Protein AF-A0A836MQK5-F1 (afdb_monomer)

Structure (mmCIF, N/CA/C/O backbone):
data_AF-A0A836MQK5-F1
#
_entry.id   AF-A0A836MQK5-F1
#
loop_
_atom_site.group_PDB
_atom_site.id
_atom_site.type_symbol
_atom_site.label_atom_id
_atom_site.label_alt_id
_atom_site.label_comp_id
_atom_site.label_asym_id
_atom_site.label_entity_id
_atom_site.label_seq_id
_atom_site.pdbx_PDB_ins_code
_atom_site.Cartn_x
_atom_site.Cartn_y
_atom_site.Cartn_z
_atom_site.occupancy
_atom_site.B_iso_or_equiv
_atom_site.auth_seq_id
_atom_site.auth_comp_id
_atom_site.auth_asym_id
_atom_site.auth_atom_id
_atom_site.pdbx_PDB_model_num
ATOM 1 N N . MET A 1 1 ? -5.091 8.044 -15.865 1.00 59.69 1 MET A N 1
ATOM 2 C CA . MET A 1 1 ? -3.629 8.029 -15.659 1.00 59.69 1 MET A CA 1
ATOM 3 C C . MET A 1 1 ? -3.339 8.634 -14.298 1.00 59.69 1 MET A C 1
ATOM 5 O O . MET A 1 1 ? -3.868 9.701 -14.002 1.00 59.69 1 MET A O 1
ATOM 9 N N . ILE A 1 2 ? -2.591 7.929 -13.454 1.00 81.31 2 ILE A N 1
ATOM 10 C CA . ILE A 1 2 ? -2.270 8.384 -12.099 1.00 81.31 2 ILE A CA 1
ATOM 11 C C . ILE A 1 2 ? -1.194 9.479 -12.155 1.00 81.31 2 ILE A C 1
ATOM 13 O O . ILE A 1 2 ? -0.239 9.358 -12.922 1.00 81.31 2 ILE A O 1
ATOM 17 N N . ASN A 1 3 ? -1.355 10.554 -11.378 1.00 90.94 3 ASN A N 1
ATOM 18 C CA . ASN A 1 3 ? -0.405 11.670 -11.350 1.00 90.94 3 ASN A CA 1
ATOM 19 C C . ASN A 1 3 ? 0.837 11.359 -10.484 1.00 90.94 3 ASN A C 1
ATOM 21 O O . ASN A 1 3 ? 0.865 10.391 -9.724 1.00 90.94 3 ASN A O 1
ATOM 25 N N . ASN A 1 4 ? 1.868 12.206 -10.573 1.00 93.94 4 ASN A N 1
ATOM 26 C CA . ASN A 1 4 ? 3.123 12.000 -9.838 1.00 93.94 4 ASN A CA 1
ATOM 27 C C . ASN A 1 4 ? 2.957 12.047 -8.312 1.00 93.94 4 ASN A C 1
ATOM 29 O O . ASN A 1 4 ? 3.689 11.357 -7.608 1.00 93.94 4 ASN A O 1
ATOM 33 N N . GLN A 1 5 ? 1.992 12.819 -7.800 1.00 92.88 5 GLN A N 1
ATOM 34 C CA . GLN A 1 5 ? 1.697 12.874 -6.367 1.00 92.88 5 GLN A CA 1
ATOM 35 C C . GLN A 1 5 ? 1.223 11.509 -5.863 1.00 92.88 5 GLN A C 1
ATOM 37 O O . GLN A 1 5 ? 1.779 10.967 -4.914 1.00 92.88 5 GLN A O 1
ATOM 42 N N . LEU A 1 6 ? 0.253 10.904 -6.546 1.00 94.31 6 LEU A N 1
ATOM 43 C CA . LEU A 1 6 ? -0.277 9.609 -6.148 1.00 94.31 6 LEU A CA 1
ATOM 44 C C . LEU A 1 6 ? 0.747 8.489 -6.382 1.00 94.31 6 LEU A C 1
ATOM 46 O O . LEU A 1 6 ? 0.895 7.614 -5.536 1.00 94.31 6 LEU A O 1
ATOM 50 N N . LYS A 1 7 ? 1.543 8.555 -7.457 1.00 96.44 7 LYS A N 1
ATOM 51 C CA . LYS A 1 7 ? 2.693 7.651 -7.635 1.00 96.44 7 LYS A CA 1
ATOM 52 C C . LYS A 1 7 ? 3.697 7.755 -6.481 1.00 96.44 7 LYS A C 1
ATOM 54 O O . LYS A 1 7 ? 4.189 6.728 -6.028 1.00 96.44 7 LYS A O 1
ATOM 59 N N . SER A 1 8 ? 3.969 8.958 -5.970 1.00 96.94 8 SER A N 1
ATOM 60 C CA . SER A 1 8 ? 4.833 9.150 -4.795 1.00 96.94 8 SER A CA 1
ATOM 61 C C . SER A 1 8 ? 4.284 8.442 -3.552 1.00 96.94 8 SER A C 1
ATOM 63 O O . SER A 1 8 ? 5.053 7.832 -2.810 1.00 96.94 8 SER A O 1
ATOM 65 N N . GLU A 1 9 ? 2.964 8.425 -3.360 1.00 97.25 9 GLU A N 1
ATOM 66 C CA . GLU A 1 9 ? 2.350 7.655 -2.273 1.00 97.25 9 GLU A CA 1
ATOM 67 C C . GLU A 1 9 ? 2.533 6.146 -2.447 1.00 97.25 9 GLU A C 1
ATOM 69 O O . GLU A 1 9 ? 2.895 5.468 -1.488 1.00 97.25 9 GLU A O 1
ATOM 74 N N . TYR A 1 10 ? 2.395 5.611 -3.663 1.00 97.81 10 TYR A N 1
ATOM 75 C CA . TYR A 1 10 ? 2.722 4.204 -3.926 1.00 97.81 10 TYR A CA 1
ATOM 76 C C . TYR A 1 10 ? 4.187 3.882 -3.597 1.00 97.81 10 TYR A C 1
ATOM 78 O O . TYR A 1 10 ? 4.463 2.849 -2.984 1.00 97.81 10 TYR A O 1
ATOM 86 N N . VAL A 1 11 ? 5.129 4.782 -3.903 1.00 98.06 11 VAL A N 1
ATOM 87 C CA . VAL A 1 11 ? 6.539 4.629 -3.498 1.00 98.06 11 VAL A CA 1
ATOM 88 C C . VAL A 1 11 ? 6.682 4.577 -1.973 1.00 98.06 11 VAL A C 1
ATOM 90 O O . VAL A 1 11 ? 7.367 3.691 -1.452 1.00 98.06 11 VAL A O 1
ATOM 93 N N . LYS A 1 12 ? 6.020 5.481 -1.238 1.00 97.88 12 LYS A N 1
ATOM 94 C CA . LYS A 1 12 ? 6.020 5.473 0.237 1.00 97.88 12 LYS A CA 1
ATOM 95 C C . LYS A 1 12 ? 5.453 4.166 0.785 1.00 97.88 12 LYS A C 1
ATOM 97 O O . LYS A 1 12 ? 6.077 3.558 1.648 1.00 97.88 12 LYS A O 1
ATOM 102 N N . ILE A 1 13 ? 4.330 3.692 0.248 1.00 98.00 13 ILE A N 1
ATOM 103 C CA . ILE A 1 13 ? 3.702 2.419 0.630 1.00 98.00 13 ILE A CA 1
ATOM 104 C C . ILE A 1 13 ? 4.673 1.251 0.425 1.00 98.00 13 ILE A C 1
ATOM 106 O O . ILE A 1 13 ? 4.878 0.462 1.348 1.00 98.00 13 ILE A O 1
ATOM 110 N N . ILE A 1 14 ? 5.320 1.163 -0.743 1.00 98.19 14 ILE A N 1
ATOM 111 C CA . ILE A 1 14 ? 6.323 0.129 -1.046 1.00 98.19 14 ILE A CA 1
ATOM 112 C C . ILE A 1 14 ? 7.470 0.181 -0.028 1.00 98.19 14 ILE A C 1
ATOM 114 O O . ILE A 1 14 ? 7.836 -0.837 0.567 1.00 98.19 14 ILE A O 1
ATOM 118 N N . ASN A 1 15 ? 8.017 1.371 0.220 1.00 97.56 15 ASN A N 1
ATOM 119 C CA . ASN A 1 15 ? 9.097 1.549 1.186 1.00 97.56 15 ASN A CA 1
ATOM 120 C C . ASN A 1 15 ? 8.671 1.157 2.601 1.00 97.56 15 ASN A C 1
ATOM 122 O O . ASN A 1 15 ? 9.444 0.504 3.301 1.00 97.56 15 ASN A O 1
ATOM 126 N N . THR A 1 16 ? 7.443 1.476 3.005 1.00 97.31 16 THR A N 1
ATOM 127 C CA . THR A 1 16 ? 6.904 1.085 4.307 1.00 97.31 16 THR A CA 1
ATOM 128 C C . THR A 1 16 ? 6.725 -0.424 4.409 1.00 97.31 16 THR A C 1
ATOM 130 O O . THR A 1 16 ? 7.143 -1.000 5.409 1.00 97.31 16 THR A O 1
ATOM 133 N N . LEU A 1 17 ? 6.155 -1.093 3.401 1.00 97.31 17 LEU A N 1
ATOM 134 C CA . LEU A 1 17 ? 5.885 -2.538 3.417 1.00 97.31 17 LEU A CA 1
ATOM 135 C C . LEU A 1 17 ? 7.164 -3.378 3.459 1.00 97.31 17 LEU A C 1
ATOM 137 O O . LEU A 1 17 ? 7.251 -4.339 4.229 1.00 97.31 17 LEU A O 1
ATOM 141 N N . TRP A 1 18 ? 8.178 -2.997 2.690 1.00 97.12 18 TRP A N 1
ATOM 142 C CA . TRP A 1 18 ? 9.410 -3.779 2.542 1.00 97.12 18 TRP A CA 1
ATOM 143 C C . TRP A 1 18 ? 10.651 -3.085 3.098 1.00 97.12 18 TRP A C 1
ATOM 145 O O . TRP A 1 18 ? 11.768 -3.477 2.757 1.00 97.12 18 TRP A O 1
ATOM 155 N N . SER A 1 19 ? 10.469 -2.081 3.956 1.00 93.75 19 SER A N 1
ATOM 156 C CA . SER A 1 19 ? 11.545 -1.369 4.662 1.00 93.75 19 SER A CA 1
ATOM 157 C C . SER A 1 19 ? 12.648 -0.870 3.719 1.00 93.75 19 SER A C 1
ATOM 159 O O . SER A 1 19 ? 13.832 -1.032 3.997 1.00 93.75 19 SER A O 1
ATOM 161 N N . GLY A 1 20 ? 12.250 -0.331 2.563 1.00 93.00 20 GLY A N 1
ATOM 162 C CA . GLY A 1 20 ? 13.164 0.180 1.535 1.00 93.00 20 GLY A CA 1
ATOM 163 C C . GLY A 1 20 ? 13.985 -0.879 0.787 1.00 93.00 20 GLY A C 1
ATOM 164 O O . GLY A 1 20 ? 14.891 -0.524 0.045 1.00 93.00 20 GLY A O 1
ATOM 165 N N . SER A 1 21 ? 13.700 -2.175 0.960 1.00 95.19 21 SER A N 1
ATOM 166 C CA . SER A 1 21 ? 14.470 -3.248 0.302 1.00 95.19 21 SER A CA 1
ATOM 167 C C . SER A 1 21 ? 14.088 -3.517 -1.158 1.00 95.19 21 SER A C 1
ATOM 169 O O . SER A 1 21 ? 14.737 -4.339 -1.802 1.00 95.19 21 SER A O 1
ATOM 171 N N . MET A 1 22 ? 13.040 -2.869 -1.672 1.00 96.88 22 MET A N 1
ATOM 172 C CA . MET A 1 22 ? 12.583 -3.041 -3.054 1.00 96.88 22 MET A CA 1
ATOM 173 C C . MET A 1 22 ? 13.397 -2.147 -3.982 1.00 96.88 22 MET A C 1
ATOM 175 O O . MET A 1 22 ? 13.568 -0.962 -3.709 1.00 96.88 22 MET A O 1
ATOM 179 N N . GLN A 1 23 ? 13.883 -2.711 -5.081 1.00 96.56 23 GLN A N 1
ATOM 180 C CA . GLN A 1 23 ? 14.644 -1.974 -6.087 1.00 96.56 23 GLN A CA 1
ATOM 181 C C . GLN A 1 23 ? 13.722 -1.398 -7.159 1.00 96.56 23 GLN A C 1
ATOM 183 O O . GLN A 1 23 ? 12.629 -1.917 -7.386 1.00 96.56 23 GLN A O 1
ATOM 188 N N . CYS A 1 24 ? 14.191 -0.354 -7.845 1.00 96.19 24 CYS A N 1
ATOM 189 C CA . CYS A 1 24 ? 13.498 0.283 -8.969 1.00 96.19 24 CYS A CA 1
ATOM 190 C C . CYS A 1 24 ? 12.135 0.901 -8.621 1.00 96.19 24 CYS A C 1
ATOM 192 O O . CYS A 1 24 ? 11.357 1.171 -9.523 1.00 96.19 24 CYS A O 1
ATOM 194 N N . ASN A 1 25 ? 11.840 1.195 -7.355 1.00 94.75 25 ASN A N 1
ATOM 195 C CA . ASN A 1 25 ? 10.566 1.782 -6.927 1.00 94.75 25 ASN A CA 1
ATOM 196 C C . ASN A 1 25 ? 10.520 3.319 -7.023 1.00 94.75 25 ASN A C 1
ATOM 198 O O . ASN A 1 25 ? 9.980 3.974 -6.136 1.00 94.75 25 ASN A O 1
ATOM 202 N N . SER A 1 26 ? 11.089 3.910 -8.076 1.00 95.81 26 SER A N 1
ATOM 203 C CA . SER A 1 26 ? 10.951 5.344 -8.351 1.00 95.81 26 SER A CA 1
ATOM 204 C C . SER A 1 26 ? 9.611 5.654 -9.032 1.00 95.81 26 SER A C 1
ATOM 206 O O . SER A 1 26 ? 8.933 4.755 -9.531 1.00 95.81 26 SER A O 1
ATOM 208 N N . ILE A 1 27 ? 9.212 6.930 -9.054 1.00 96.69 27 ILE A N 1
ATOM 209 C CA . ILE A 1 27 ? 7.916 7.386 -9.596 1.00 96.69 27 ILE A CA 1
ATOM 210 C C . ILE A 1 27 ? 7.727 6.944 -11.057 1.00 96.69 27 ILE A C 1
ATOM 212 O O . ILE A 1 27 ? 6.621 6.582 -11.472 1.00 96.69 27 ILE A O 1
ATOM 216 N N . GLU A 1 28 ? 8.804 6.939 -11.836 1.00 95.75 28 GLU A N 1
ATOM 217 C CA . GLU A 1 28 ? 8.807 6.571 -13.253 1.00 95.75 28 GLU A CA 1
ATOM 218 C C . GLU A 1 28 ? 8.378 5.113 -13.455 1.00 95.75 28 GLU A C 1
ATOM 220 O O . GLU A 1 28 ? 7.633 4.823 -14.389 1.00 95.75 28 GLU A O 1
ATOM 225 N N . ASN A 1 29 ? 8.745 4.233 -12.520 1.00 96.75 29 ASN A N 1
ATOM 226 C CA . ASN A 1 29 ? 8.527 2.788 -12.608 1.00 96.75 29 ASN A CA 1
ATOM 227 C C . ASN A 1 29 ? 7.240 2.322 -11.912 1.00 96.75 29 ASN A C 1
ATOM 229 O O . ASN A 1 29 ? 6.943 1.129 -11.887 1.00 96.75 29 ASN A O 1
ATOM 233 N N . ILE A 1 30 ? 6.450 3.241 -11.348 1.00 97.25 30 ILE A N 1
ATOM 234 C CA . ILE A 1 30 ? 5.105 2.923 -10.857 1.00 97.25 30 ILE A CA 1
ATOM 235 C C . ILE A 1 30 ? 4.170 2.792 -12.067 1.00 97.25 30 ILE A C 1
ATOM 237 O O . ILE A 1 30 ? 3.553 3.770 -12.505 1.00 97.25 30 ILE A O 1
ATOM 241 N N . SER A 1 31 ? 4.138 1.590 -12.641 1.00 95.75 31 SER A N 1
ATOM 242 C CA . SER A 1 31 ? 3.246 1.182 -13.731 1.00 95.75 31 SER A CA 1
ATOM 243 C C . SER A 1 31 ? 1.888 0.705 -13.204 1.00 95.75 31 SER A C 1
ATOM 245 O O . SER A 1 31 ? 1.719 0.473 -12.004 1.00 95.75 31 SER A O 1
ATOM 247 N N . ASP A 1 32 ? 0.921 0.525 -14.107 1.00 95.62 32 ASP A N 1
ATOM 248 C CA . ASP A 1 32 ? -0.417 0.030 -13.757 1.00 95.62 32 ASP A CA 1
ATOM 249 C C . ASP A 1 32 ? -0.370 -1.376 -13.120 1.00 95.62 32 ASP A C 1
ATOM 251 O O . ASP A 1 32 ? -1.138 -1.661 -12.201 1.00 95.62 32 ASP A O 1
ATOM 255 N N . ASP A 1 33 ? 0.580 -2.229 -13.521 1.00 96.44 33 ASP A N 1
ATOM 256 C CA . ASP A 1 33 ? 0.784 -3.548 -12.907 1.00 96.44 33 ASP A CA 1
ATOM 257 C C . ASP A 1 33 ? 1.343 -3.464 -11.487 1.00 96.44 33 ASP A C 1
ATOM 259 O O . ASP A 1 33 ? 0.889 -4.189 -10.596 1.00 96.44 33 ASP A O 1
ATOM 263 N N . VAL A 1 34 ? 2.285 -2.546 -11.246 1.00 97.25 34 VAL A N 1
ATOM 264 C CA . VAL A 1 34 ? 2.790 -2.277 -9.893 1.00 97.25 34 VAL A CA 1
ATOM 265 C C . VAL A 1 34 ? 1.644 -1.799 -9.008 1.00 97.25 34 VAL A C 1
ATOM 267 O O . VAL A 1 34 ? 1.452 -2.337 -7.919 1.00 97.25 34 VAL A O 1
ATOM 270 N N . ILE A 1 35 ? 0.844 -0.842 -9.487 1.00 97.12 35 ILE A N 1
ATOM 271 C CA . ILE A 1 35 ? -0.327 -0.317 -8.770 1.00 97.12 35 ILE A CA 1
ATOM 272 C C . ILE A 1 35 ? -1.294 -1.446 -8.417 1.00 97.12 35 ILE A C 1
ATOM 274 O O . ILE A 1 35 ? -1.636 -1.606 -7.247 1.00 97.12 35 ILE A O 1
ATOM 278 N N . ARG A 1 36 ? -1.670 -2.281 -9.391 1.00 97.38 36 ARG A N 1
ATOM 279 C CA . ARG A 1 36 ? -2.578 -3.415 -9.174 1.00 97.38 36 ARG A CA 1
ATOM 280 C C . ARG A 1 36 ? -2.069 -4.358 -8.084 1.00 97.38 36 ARG A C 1
ATOM 282 O O . ARG A 1 36 ? -2.834 -4.754 -7.209 1.00 97.38 36 ARG A O 1
ATOM 289 N N . LEU A 1 37 ? -0.784 -4.713 -8.109 1.00 98.19 37 LEU A N 1
ATOM 290 C CA . LEU A 1 37 ? -0.203 -5.605 -7.102 1.00 98.19 37 LEU A CA 1
ATOM 291 C C . LEU A 1 37 ? -0.171 -4.964 -5.710 1.00 98.19 37 LEU A C 1
ATOM 293 O O . LEU A 1 37 ? -0.440 -5.644 -4.720 1.00 98.19 37 LEU A O 1
ATOM 297 N N . ILE A 1 38 ? 0.127 -3.667 -5.609 1.00 98.19 38 ILE A N 1
ATOM 298 C CA . ILE A 1 38 ? 0.077 -2.957 -4.325 1.00 98.19 38 ILE A CA 1
ATOM 299 C C . ILE A 1 38 ? -1.357 -2.869 -3.799 1.00 98.19 38 ILE A C 1
ATOM 301 O O . ILE A 1 38 ? -1.581 -3.131 -2.618 1.00 98.19 38 ILE A O 1
ATOM 305 N N . ASP A 1 39 ? -2.334 -2.597 -4.657 1.00 97.94 39 ASP A N 1
ATOM 306 C CA . ASP A 1 39 ? -3.755 -2.569 -4.305 1.00 97.94 39 ASP A CA 1
ATOM 307 C C . ASP A 1 39 ? -4.234 -3.920 -3.741 1.00 97.94 39 ASP A C 1
ATOM 309 O O . ASP A 1 39 ? -5.003 -3.969 -2.774 1.00 97.94 39 ASP A O 1
ATOM 313 N 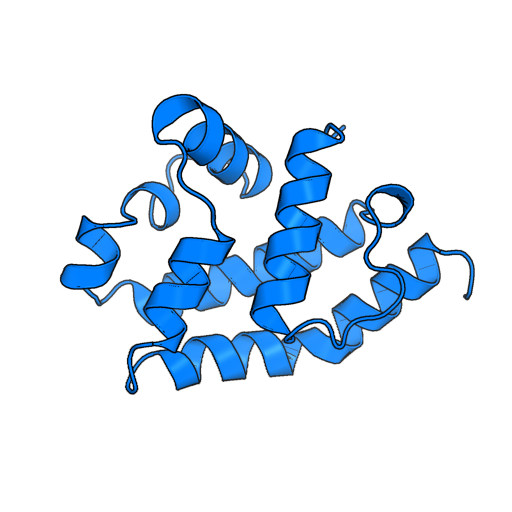N . GLU A 1 40 ? -3.744 -5.038 -4.284 1.00 98.00 40 GLU A N 1
ATOM 314 C CA . GLU A 1 40 ? -4.005 -6.374 -3.734 1.00 98.00 40 GLU A CA 1
ATOM 315 C C . GLU A 1 40 ? -3.407 -6.548 -2.328 1.00 98.00 40 GLU A C 1
ATOM 317 O O . GLU A 1 40 ? -4.075 -7.077 -1.432 1.00 98.00 40 GLU A O 1
ATOM 322 N N . VAL A 1 41 ? -2.182 -6.062 -2.097 1.00 97.81 41 VAL A N 1
ATOM 323 C CA . VAL A 1 41 ? -1.550 -6.083 -0.766 1.00 97.81 41 VAL A CA 1
ATOM 324 C C . VAL A 1 41 ? -2.360 -5.260 0.233 1.00 97.81 41 VAL A C 1
ATOM 326 O O . VAL A 1 41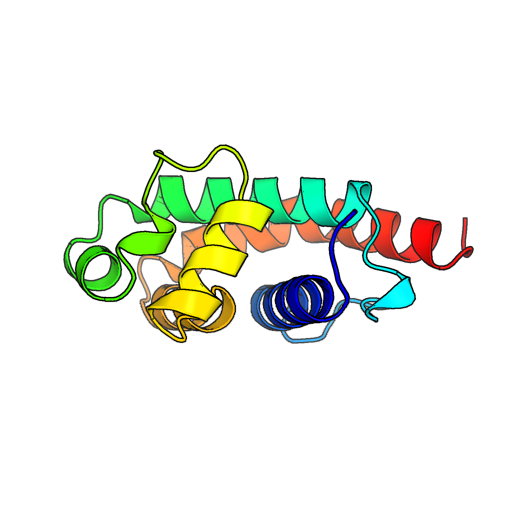 ? -2.689 -5.761 1.310 1.00 97.81 41 VAL A O 1
ATOM 329 N N . LEU A 1 42 ? -2.722 -4.025 -0.123 1.00 97.56 42 LEU A N 1
ATOM 330 C CA . LEU A 1 42 ? -3.517 -3.131 0.724 1.00 97.56 42 LEU A CA 1
ATOM 331 C C . LEU A 1 42 ? -4.886 -3.738 1.046 1.00 97.56 42 LEU A C 1
ATOM 333 O O . LEU A 1 42 ? -5.332 -3.687 2.192 1.00 97.56 42 LEU A O 1
ATOM 337 N N . THR A 1 43 ? -5.522 -4.389 0.069 1.00 96.31 43 THR A N 1
ATOM 338 C CA . THR A 1 43 ? -6.792 -5.103 0.266 1.00 96.31 43 THR A CA 1
ATOM 339 C C . THR A 1 43 ? -6.656 -6.221 1.294 1.00 96.31 43 THR A C 1
ATOM 341 O O . THR A 1 43 ? -7.448 -6.276 2.235 1.00 96.31 43 THR A O 1
ATOM 344 N N . LYS A 1 44 ? -5.625 -7.071 1.180 1.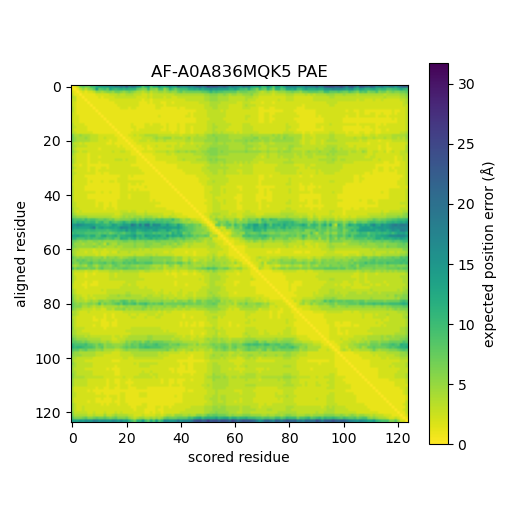00 95.44 44 LYS A N 1
ATOM 345 C CA . LYS A 1 44 ? -5.385 -8.144 2.160 1.00 95.44 44 LYS A CA 1
ATOM 346 C C . LYS A 1 44 ? -5.113 -7.605 3.558 1.00 95.44 44 LYS A C 1
ATOM 348 O O . LYS A 1 44 ? -5.579 -8.192 4.533 1.00 95.44 44 LYS A O 1
ATOM 353 N N . ILE A 1 45 ? -4.378 -6.498 3.658 1.00 95.19 45 ILE A N 1
ATOM 354 C CA . ILE A 1 45 ? -4.130 -5.832 4.938 1.00 95.19 45 ILE A CA 1
ATOM 355 C C . ILE A 1 45 ? -5.450 -5.340 5.531 1.00 95.19 45 ILE A C 1
ATOM 357 O O . ILE A 1 45 ? -5.766 -5.725 6.654 1.00 95.19 45 ILE A O 1
ATOM 361 N N . ARG A 1 46 ? -6.244 -4.574 4.768 1.00 94.25 46 ARG A N 1
ATOM 362 C CA . ARG A 1 46 ? -7.550 -4.047 5.194 1.00 94.25 46 ARG A CA 1
ATOM 363 C C . ARG A 1 46 ? -8.461 -5.152 5.706 1.00 94.25 46 ARG A C 1
ATOM 365 O O . ARG A 1 46 ? -8.978 -5.056 6.817 1.00 94.25 46 ARG A O 1
ATOM 372 N N . ASP A 1 47 ? -8.654 -6.205 4.921 1.00 92.06 47 ASP A N 1
ATOM 373 C CA . ASP A 1 47 ? -9.581 -7.279 5.279 1.00 92.06 47 ASP A CA 1
ATOM 374 C C . ASP A 1 47 ? -9.085 -8.057 6.510 1.00 92.06 47 ASP A C 1
ATOM 376 O O . ASP A 1 47 ? -9.875 -8.383 7.396 1.00 92.06 47 ASP A O 1
ATOM 380 N N . GLY A 1 48 ? -7.769 -8.272 6.630 1.00 90.38 48 GLY A N 1
ATOM 381 C CA . GLY A 1 48 ? -7.163 -8.917 7.795 1.00 90.38 48 GLY A CA 1
ATOM 382 C C . GLY A 1 48 ? -7.116 -8.050 9.061 1.00 90.38 48 GLY A C 1
ATOM 383 O O . GLY A 1 48 ? -6.962 -8.591 10.156 1.00 90.38 48 GLY A O 1
ATOM 384 N N . SER A 1 49 ? -7.262 -6.726 8.946 1.00 88.81 49 SER A N 1
ATOM 385 C CA . SER A 1 49 ? -7.226 -5.790 10.080 1.00 88.81 49 SER A CA 1
ATOM 386 C C . SER A 1 49 ? -8.575 -5.148 10.426 1.00 88.81 49 SER A C 1
ATOM 388 O O . SER A 1 49 ? -8.663 -4.433 11.423 1.00 88.81 49 SER A O 1
ATOM 390 N N . THR A 1 50 ? -9.643 -5.417 9.663 1.00 83.00 50 THR A N 1
ATOM 391 C CA . THR A 1 50 ? -10.967 -4.768 9.815 1.00 83.00 50 THR A CA 1
ATOM 392 C C . THR A 1 50 ? -11.593 -4.954 11.204 1.00 83.00 50 THR A C 1
ATOM 394 O O . THR A 1 50 ? -12.347 -4.100 11.658 1.00 83.00 50 THR A O 1
ATOM 397 N N . ALA A 1 51 ? -11.253 -6.021 11.931 1.00 76.56 51 ALA A N 1
ATOM 398 C CA . ALA A 1 51 ? -11.764 -6.254 13.285 1.00 76.56 51 ALA A CA 1
ATOM 399 C C . ALA A 1 51 ? -11.208 -5.278 14.357 1.00 76.56 51 ALA A C 1
ATOM 401 O O . ALA A 1 51 ? -11.619 -5.343 15.516 1.00 76.56 51 ALA A O 1
ATOM 402 N N . MET A 1 52 ? -10.275 -4.377 14.013 1.00 72.94 52 MET A N 1
ATOM 403 C CA . MET A 1 52 ? -9.659 -3.441 14.961 1.00 72.94 52 MET A CA 1
ATOM 404 C C . MET A 1 52 ? -10.432 -2.136 15.128 1.00 72.94 52 MET A C 1
ATOM 406 O O . MET A 1 52 ? -10.172 -1.185 14.402 1.00 72.94 52 MET A O 1
ATOM 410 N N . ILE A 1 53 ? -11.233 -2.006 16.185 1.00 70.31 53 ILE A N 1
ATOM 411 C CA . ILE A 1 53 ? -11.923 -0.737 16.497 1.00 70.31 53 ILE A CA 1
ATOM 412 C C . ILE A 1 53 ? -10.936 0.442 16.626 1.00 70.31 53 ILE A C 1
ATOM 414 O O . ILE A 1 53 ? -11.180 1.507 16.073 1.00 70.31 53 ILE A O 1
ATOM 418 N N . GLY A 1 54 ? -9.795 0.257 17.306 1.00 69.06 54 GLY A N 1
ATOM 419 C CA . GLY A 1 54 ? -8.844 1.349 17.568 1.00 69.06 54 GLY A CA 1
ATOM 420 C C . GLY A 1 54 ? -8.123 1.879 16.322 1.00 69.06 54 GLY A C 1
ATOM 421 O O . GLY A 1 54 ? -8.012 3.086 16.145 1.00 69.06 54 GLY A O 1
ATOM 422 N N . VAL A 1 55 ? -7.659 0.994 15.434 1.00 72.44 55 VAL A N 1
ATOM 423 C CA . VAL A 1 55 ? -7.030 1.414 14.165 1.00 72.44 55 VAL A CA 1
ATOM 424 C C . VAL A 1 55 ? -8.087 1.878 13.172 1.00 72.44 55 VAL A C 1
ATOM 426 O O . VAL A 1 55 ? -7.845 2.825 12.431 1.00 72.44 55 VAL A O 1
ATOM 429 N N . HIS A 1 56 ? -9.262 1.249 13.182 1.00 74.38 56 HIS A N 1
ATOM 430 C CA . HIS A 1 56 ? -10.398 1.679 12.383 1.00 74.38 56 HIS A CA 1
ATOM 431 C C . HIS A 1 56 ? -10.823 3.105 12.737 1.00 74.38 56 HIS A C 1
ATOM 433 O O . HIS A 1 56 ? -11.046 3.883 11.830 1.00 74.38 56 HIS A O 1
ATOM 439 N N . ALA A 1 57 ? -10.833 3.494 14.016 1.00 78.00 57 ALA A N 1
ATOM 440 C CA . ALA A 1 57 ? -11.180 4.858 14.418 1.00 78.00 57 ALA A CA 1
ATOM 441 C C . ALA A 1 57 ? -10.177 5.922 13.927 1.00 78.00 57 ALA A C 1
ATOM 443 O O . ALA A 1 57 ? -10.577 7.030 13.593 1.00 78.00 57 ALA A O 1
ATOM 444 N N . VAL A 1 58 ? -8.876 5.607 13.885 1.00 81.38 58 VAL A N 1
ATOM 445 C CA . VAL A 1 58 ? -7.834 6.567 13.457 1.00 81.38 58 VAL A CA 1
ATOM 446 C C . VAL A 1 58 ? -7.702 6.624 11.932 1.00 81.38 58 VAL A C 1
ATOM 448 O O . VAL A 1 58 ? -7.419 7.677 11.371 1.00 81.38 58 VAL A O 1
ATOM 451 N N . PHE A 1 59 ? -7.917 5.498 11.253 1.00 85.81 59 PHE A N 1
ATOM 452 C CA . PHE A 1 59 ? -7.688 5.331 9.816 1.00 85.81 59 PHE A CA 1
ATOM 453 C C . PHE A 1 59 ? -8.944 4.842 9.087 1.00 85.81 59 PHE A C 1
ATOM 455 O O . PHE A 1 59 ? -8.856 4.030 8.164 1.00 85.81 59 PHE A O 1
ATOM 462 N N . GLU A 1 60 ? -10.117 5.323 9.502 1.00 88.88 60 GLU A N 1
ATOM 463 C CA . GLU A 1 60 ? -11.429 4.840 9.043 1.00 88.88 60 GLU A CA 1
ATOM 464 C C . GLU A 1 60 ? -11.556 4.868 7.518 1.00 88.88 60 GLU A C 1
ATOM 466 O O . GLU A 1 60 ? -12.041 3.916 6.904 1.00 88.88 60 GLU A O 1
ATOM 471 N N . ILE A 1 61 ? -11.016 5.916 6.892 1.00 90.75 61 ILE A N 1
ATOM 472 C CA . ILE A 1 61 ? -11.033 6.096 5.441 1.00 90.75 61 ILE A CA 1
ATOM 473 C C . ILE A 1 61 ? -10.426 4.910 4.679 1.00 90.75 61 ILE A C 1
ATOM 475 O O . ILE A 1 61 ? -10.979 4.501 3.661 1.00 90.75 61 ILE A O 1
ATOM 479 N N . PHE A 1 62 ? -9.364 4.282 5.200 1.00 92.44 62 PHE A N 1
ATOM 480 C CA . PHE A 1 62 ? -8.716 3.122 4.573 1.00 92.44 62 PHE A CA 1
ATOM 481 C C . PHE A 1 62 ? -9.523 1.828 4.698 1.00 92.44 62 PHE A C 1
ATOM 483 O O . PHE A 1 62 ? -9.244 0.853 4.000 1.00 92.44 62 PHE A O 1
ATOM 490 N N . TYR A 1 63 ? -10.567 1.819 5.526 1.00 90.44 63 TYR A N 1
ATOM 491 C CA . TYR A 1 63 ? -11.533 0.725 5.613 1.00 90.44 63 TYR A CA 1
ATOM 492 C C . TYR A 1 63 ? -12.798 0.979 4.790 1.00 90.44 63 TYR A C 1
ATOM 494 O O . TYR A 1 63 ? -13.607 0.062 4.623 1.00 90.44 63 TYR A O 1
ATOM 502 N N . SER A 1 64 ? -12.959 2.182 4.233 1.00 86.38 64 SER A N 1
ATOM 503 C CA . SER A 1 64 ? -14.104 2.519 3.398 1.00 86.38 64 SER A CA 1
ATOM 504 C C . SER A 1 64 ? -14.117 1.697 2.109 1.00 86.38 64 SER A C 1
ATOM 506 O O . SER A 1 64 ? -13.120 1.586 1.393 1.00 86.38 64 SER A O 1
ATOM 508 N N . LYS A 1 65 ? -15.281 1.117 1.804 1.00 84.62 65 LYS A N 1
ATOM 509 C CA . LYS A 1 65 ? -15.534 0.338 0.580 1.00 84.62 65 LYS A CA 1
ATOM 510 C C . LYS A 1 65 ? -16.374 1.105 -0.446 1.00 84.62 65 LYS A C 1
ATOM 512 O O . LYS A 1 65 ? -16.822 0.513 -1.419 1.00 84.62 65 LYS A O 1
ATOM 517 N N . ILE A 1 66 ? -16.608 2.401 -0.218 1.00 89.06 66 ILE A N 1
ATOM 518 C CA . ILE A 1 66 ? -17.419 3.240 -1.115 1.00 89.06 66 ILE A CA 1
ATOM 519 C C . ILE A 1 66 ? -16.651 3.665 -2.375 1.00 89.06 66 ILE A C 1
ATOM 521 O O . ILE A 1 66 ? -17.272 4.033 -3.366 1.00 89.06 66 ILE A O 1
ATOM 525 N N . TYR A 1 67 ? -15.316 3.629 -2.328 1.00 89.38 67 TYR A N 1
ATOM 526 C CA . TYR A 1 67 ? -14.445 4.026 -3.433 1.00 89.38 67 TYR A CA 1
ATOM 527 C C . TYR A 1 67 ? -14.216 2.872 -4.404 1.00 89.38 67 TYR A C 1
ATOM 529 O O . TYR A 1 67 ? -14.100 1.712 -4.003 1.00 89.38 67 TYR A O 1
ATOM 537 N N . SER A 1 68 ? -14.105 3.207 -5.688 1.00 87.31 68 SER A N 1
ATOM 538 C CA . SER A 1 68 ? -13.986 2.235 -6.778 1.00 87.31 68 SER A CA 1
ATOM 539 C C . SER A 1 68 ? -12.578 1.645 -6.927 1.00 87.31 68 SER A C 1
ATOM 541 O O . SER A 1 68 ? -12.414 0.580 -7.519 1.00 87.31 68 SER A O 1
ATOM 543 N N . SER A 1 69 ? -11.557 2.319 -6.383 1.00 92.56 69 SER A N 1
ATOM 544 C CA . SER A 1 69 ? -10.153 1.892 -6.423 1.00 92.56 69 SER A CA 1
ATOM 545 C C . SER A 1 69 ? -9.356 2.418 -5.225 1.00 92.56 69 SER A C 1
ATOM 547 O O . SER A 1 69 ? -9.737 3.409 -4.597 1.00 92.56 69 SER A O 1
ATOM 549 N N . TRP A 1 70 ? -8.212 1.792 -4.927 1.00 95.75 70 TRP A N 1
ATOM 550 C CA . TRP A 1 70 ? -7.277 2.311 -3.921 1.00 95.75 70 TRP A CA 1
ATOM 551 C C . TRP A 1 70 ? -6.641 3.627 -4.352 1.00 95.75 70 TRP A C 1
ATOM 553 O O . TRP A 1 70 ? -6.440 4.490 -3.509 1.00 95.75 70 TRP A O 1
ATOM 563 N N . ALA A 1 71 ? -6.394 3.823 -5.647 1.00 94.44 71 ALA A N 1
ATOM 564 C CA . ALA A 1 71 ? -5.933 5.102 -6.175 1.00 94.44 71 ALA A CA 1
ATOM 565 C C . ALA A 1 71 ? -6.899 6.250 -5.817 1.00 94.44 71 ALA A C 1
ATOM 567 O O . ALA A 1 71 ? -6.477 7.294 -5.320 1.00 94.44 71 ALA A O 1
ATOM 568 N N . GLU A 1 72 ? -8.203 6.048 -6.025 1.00 94.00 72 GLU A N 1
ATOM 569 C CA . GLU A 1 72 ? -9.232 7.016 -5.632 1.00 94.00 72 GLU A CA 1
ATOM 570 C C . GLU A 1 72 ? -9.249 7.233 -4.115 1.00 94.00 72 GLU A C 1
ATOM 572 O O . GLU A 1 72 ? -9.208 8.375 -3.661 1.00 94.00 72 GLU A O 1
ATOM 577 N N . LEU A 1 73 ? -9.240 6.149 -3.337 1.00 94.81 73 LEU A N 1
ATOM 578 C CA . LEU A 1 73 ? -9.246 6.209 -1.878 1.00 94.81 73 LEU A CA 1
ATOM 579 C C . LEU A 1 73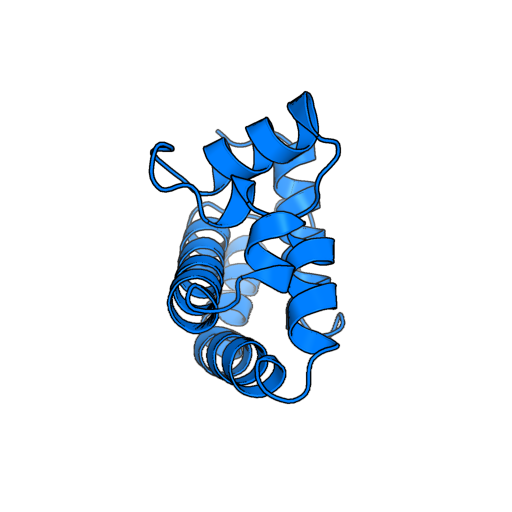 ? -8.031 6.979 -1.341 1.00 94.81 73 LEU A C 1
ATOM 581 O O . LEU A 1 73 ? -8.204 7.910 -0.560 1.00 94.81 73 L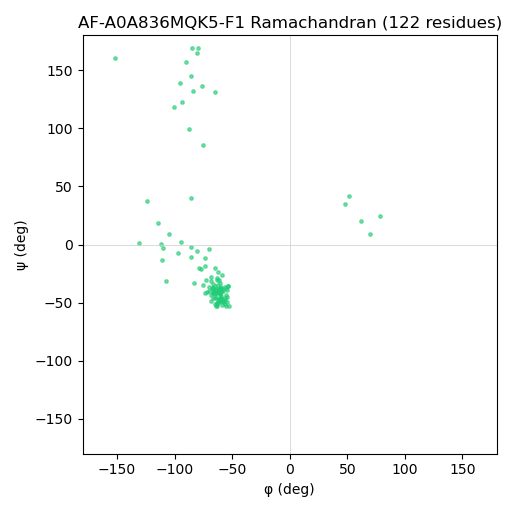EU A O 1
ATOM 585 N N . ILE A 1 74 ? -6.814 6.626 -1.767 1.00 95.25 74 ILE A N 1
ATOM 586 C CA . ILE A 1 74 ? -5.568 7.274 -1.334 1.00 95.25 74 ILE A CA 1
ATOM 587 C C . ILE A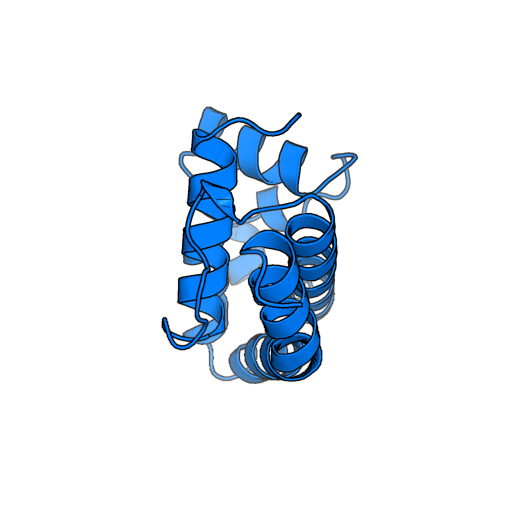 1 74 ? -5.610 8.757 -1.691 1.00 95.25 74 ILE A C 1
ATOM 589 O O . ILE A 1 74 ? -5.287 9.587 -0.849 1.00 95.25 74 ILE A O 1
ATOM 593 N N . LYS A 1 75 ? -6.057 9.109 -2.902 1.00 93.88 75 LYS A N 1
ATOM 594 C CA . LYS A 1 75 ? -6.206 10.513 -3.290 1.00 93.88 75 LYS A CA 1
ATOM 595 C C . LYS A 1 75 ? -7.144 11.260 -2.339 1.00 93.88 75 LYS A C 1
ATOM 597 O O . LYS A 1 75 ? -6.782 12.322 -1.848 1.00 93.88 75 LYS A O 1
ATOM 602 N N . VAL A 1 76 ? -8.323 10.709 -2.053 1.00 93.06 76 VAL A N 1
ATOM 603 C CA . VAL A 1 76 ? -9.279 11.350 -1.139 1.00 93.06 76 VAL A CA 1
ATOM 604 C C . VAL A 1 76 ? -8.713 11.442 0.280 1.00 93.06 76 VAL A C 1
ATOM 606 O O . VAL A 1 76 ? -8.879 12.473 0.926 1.00 93.06 76 VAL A O 1
ATOM 609 N N . ALA A 1 77 ? -8.006 10.417 0.757 1.00 92.50 77 ALA A N 1
ATOM 610 C CA . ALA A 1 77 ? -7.367 10.427 2.072 1.00 92.50 77 ALA A CA 1
ATOM 611 C C . ALA A 1 77 ? -6.323 11.544 2.211 1.00 92.50 77 ALA A C 1
ATOM 613 O O . ALA A 1 77 ? -6.327 12.249 3.222 1.00 92.50 77 ALA A O 1
ATOM 614 N N . LEU A 1 78 ? -5.507 11.765 1.176 1.00 92.19 78 LEU A N 1
ATOM 615 C CA . LEU A 1 78 ? -4.577 12.895 1.116 1.00 92.19 78 LEU A CA 1
ATOM 616 C C . LEU A 1 78 ? -5.322 14.232 1.102 1.00 92.19 78 LEU A C 1
ATOM 618 O O . LEU A 1 78 ? -5.062 15.094 1.933 1.00 92.19 78 LEU A O 1
ATOM 622 N N . ASP A 1 79 ? -6.267 14.391 0.173 1.00 89.69 79 ASP A N 1
ATOM 623 C CA . ASP A 1 79 ? -6.913 15.679 -0.096 1.00 89.69 79 ASP A CA 1
ATOM 624 C C . ASP A 1 79 ? -7.805 16.151 1.069 1.00 89.69 79 ASP A C 1
ATOM 626 O O . ASP A 1 79 ? -8.010 17.352 1.242 1.00 89.69 79 ASP A O 1
ATOM 630 N N . THR A 1 80 ? -8.364 15.224 1.856 1.00 86.69 80 THR A N 1
ATOM 631 C CA . THR A 1 80 ? -9.370 15.545 2.889 1.00 86.69 80 THR A CA 1
ATOM 632 C C . THR A 1 80 ? -8.866 15.448 4.321 1.00 86.69 80 THR A C 1
ATOM 634 O O . THR A 1 80 ? -9.366 16.175 5.180 1.00 86.69 80 THR A O 1
ATOM 637 N N . ALA A 1 81 ? -7.915 14.557 4.594 1.00 85.06 81 ALA A N 1
ATOM 638 C CA . ALA A 1 81 ? -7.511 14.221 5.955 1.00 85.06 81 ALA A CA 1
ATOM 639 C C . ALA A 1 81 ? -5.993 14.254 6.166 1.00 85.06 81 ALA A C 1
ATOM 641 O O . ALA A 1 81 ? -5.554 13.940 7.270 1.00 85.06 81 ALA A O 1
ATOM 642 N N . ASP A 1 82 ? -5.207 14.596 5.133 1.00 88.25 82 ASP A N 1
ATOM 643 C CA . ASP A 1 82 ? -3.740 14.475 5.136 1.00 88.25 82 ASP A CA 1
ATOM 644 C C . ASP A 1 82 ? -3.283 13.089 5.637 1.00 88.25 82 ASP A C 1
ATOM 646 O O . ASP A 1 82 ? -2.306 12.930 6.367 1.00 88.25 82 ASP A O 1
ATOM 650 N N . ALA A 1 83 ? -4.071 12.059 5.306 1.00 90.56 83 ALA A N 1
ATOM 651 C CA . ALA A 1 83 ? -3.903 10.714 5.830 1.00 90.56 83 ALA A CA 1
ATOM 652 C C . ALA A 1 83 ? -3.180 9.840 4.805 1.00 90.56 83 ALA A C 1
ATOM 654 O O . ALA A 1 83 ? -3.698 9.566 3.719 1.00 90.56 83 ALA A O 1
ATOM 655 N N . HIS A 1 84 ? -2.000 9.343 5.174 1.00 94.50 84 HIS A N 1
ATOM 656 C CA . HIS A 1 84 ? -1.198 8.486 4.309 1.00 94.50 84 HIS A CA 1
ATOM 657 C 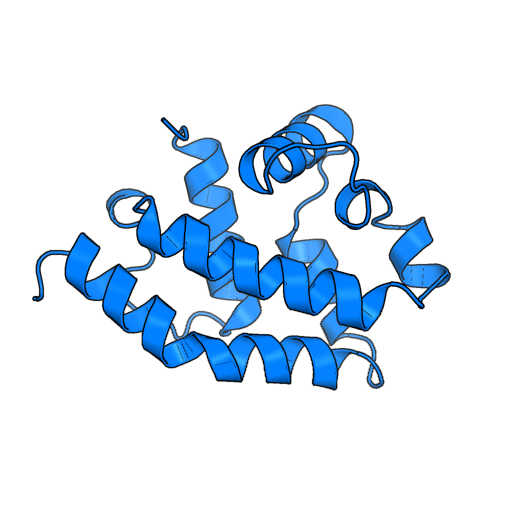C . HIS A 1 84 ? -1.429 7.002 4.599 1.00 94.50 84 HIS A C 1
ATOM 659 O O . HIS A 1 84 ? -1.436 6.553 5.749 1.00 94.50 84 HIS A O 1
ATOM 665 N N . ALA A 1 85 ? -1.519 6.191 3.541 1.00 94.19 85 ALA A N 1
ATOM 666 C CA . ALA A 1 85 ? -1.607 4.737 3.687 1.00 94.19 85 ALA A CA 1
ATOM 667 C C . ALA A 1 85 ? -0.339 4.152 4.338 1.00 94.19 85 ALA A C 1
ATOM 669 O O . ALA A 1 85 ? -0.410 3.144 5.039 1.00 94.19 85 ALA A O 1
ATOM 670 N N . SER A 1 86 ? 0.821 4.797 4.158 1.00 96.12 86 SER A N 1
ATOM 671 C CA . SER A 1 86 ? 2.059 4.432 4.855 1.00 96.12 86 SER A CA 1
ATOM 672 C C . SER A 1 86 ? 1.929 4.537 6.374 1.00 96.12 86 SER A C 1
ATOM 674 O O . SER A 1 86 ? 2.443 3.670 7.080 1.00 96.12 86 SER A O 1
ATOM 676 N N . ASP A 1 87 ? 1.220 5.547 6.876 1.00 94.56 87 ASP A N 1
ATOM 677 C CA . ASP A 1 87 ? 1.049 5.771 8.314 1.00 94.56 87 ASP A CA 1
ATOM 678 C C . ASP A 1 87 ? 0.079 4.749 8.898 1.00 94.56 87 ASP A C 1
ATOM 680 O O . ASP A 1 87 ? 0.356 4.139 9.933 1.00 94.56 87 ASP A O 1
ATOM 684 N N . TRP A 1 88 ? -1.003 4.470 8.168 1.00 94.56 88 TRP A N 1
ATOM 685 C CA . TRP A 1 88 ? -1.931 3.386 8.482 1.00 94.56 88 TRP A CA 1
ATOM 686 C C . TRP A 1 88 ? -1.211 2.034 8.609 1.00 94.56 88 TRP A C 1
ATOM 688 O O . TRP A 1 88 ? -1.357 1.334 9.617 1.00 94.56 88 TRP A O 1
ATOM 698 N N . ILE A 1 89 ? -0.368 1.685 7.629 1.00 95.12 89 ILE A N 1
ATOM 699 C CA . ILE A 1 89 ? 0.453 0.463 7.664 1.00 95.12 89 ILE A CA 1
ATOM 700 C C . ILE A 1 89 ? 1.428 0.494 8.850 1.00 95.12 89 ILE A C 1
ATOM 702 O O . ILE A 1 89 ? 1.614 -0.525 9.522 1.00 95.12 89 ILE A O 1
ATOM 706 N N . GLY A 1 90 ? 2.044 1.647 9.124 1.00 93.06 90 GLY A N 1
ATOM 707 C CA . GLY A 1 90 ? 2.957 1.842 10.250 1.00 93.06 90 GLY A CA 1
ATOM 708 C C . GLY A 1 90 ? 2.293 1.548 11.595 1.00 93.06 90 GLY A C 1
ATOM 709 O O . GLY A 1 90 ? 2.829 0.778 12.396 1.00 93.06 90 GLY A O 1
ATOM 710 N N . VAL A 1 91 ? 1.085 2.072 11.816 1.00 91.12 91 VAL A N 1
ATOM 711 C CA . VAL A 1 91 ? 0.310 1.828 13.041 1.00 91.12 91 VAL A CA 1
ATOM 712 C C . VAL A 1 91 ? -0.098 0.360 13.171 1.00 91.12 91 VAL A C 1
ATOM 714 O O . VAL A 1 91 ? 0.047 -0.218 14.251 1.00 91.12 91 VAL A O 1
ATOM 717 N N . LEU A 1 92 ? -0.525 -0.285 12.080 1.00 91.75 92 LEU A N 1
ATOM 718 C CA . LEU A 1 92 ? -0.822 -1.723 12.085 1.00 91.75 92 LEU A CA 1
ATOM 719 C C . LEU A 1 92 ? 0.401 -2.570 12.456 1.00 91.75 92 LEU A C 1
ATOM 721 O O . LEU A 1 92 ? 0.288 -3.505 13.250 1.00 91.75 92 LEU A O 1
ATOM 725 N N . ARG A 1 93 ? 1.581 -2.231 11.924 1.00 90.81 93 ARG A N 1
ATOM 726 C CA . ARG A 1 93 ? 2.838 -2.926 12.245 1.00 90.81 93 ARG A CA 1
ATOM 727 C C . ARG A 1 93 ? 3.310 -2.703 13.675 1.00 90.81 93 ARG A C 1
ATOM 729 O O . ARG A 1 93 ? 3.918 -3.609 14.241 1.00 90.81 93 ARG A O 1
ATOM 736 N N . GLY A 1 94 ? 3.020 -1.542 14.259 1.00 88.38 94 GLY A N 1
ATOM 737 C CA . GLY A 1 94 ? 3.312 -1.252 15.664 1.00 88.38 94 GLY A CA 1
ATOM 738 C C . GLY A 1 94 ? 2.529 -2.133 16.642 1.00 88.38 94 GLY A C 1
ATOM 739 O O . GLY A 1 94 ? 2.950 -2.319 17.783 1.00 88.38 94 GLY A O 1
ATOM 740 N N . ASN A 1 95 ? 1.416 -2.731 16.206 1.00 85.44 95 ASN A N 1
ATOM 741 C CA . ASN A 1 95 ? 0.638 -3.654 17.018 1.00 85.44 95 ASN A CA 1
ATOM 742 C C . ASN A 1 95 ? 1.058 -5.116 16.775 1.00 85.44 95 ASN A C 1
ATOM 744 O O . ASN A 1 95 ? 0.962 -5.640 15.663 1.00 85.44 95 ASN A O 1
ATOM 748 N N . ARG A 1 96 ? 1.461 -5.817 17.845 1.00 81.56 96 ARG A N 1
ATOM 749 C CA . ARG A 1 96 ? 1.940 -7.211 17.789 1.00 81.56 96 ARG A CA 1
ATOM 750 C C . ARG A 1 96 ? 0.965 -8.171 17.102 1.00 81.56 96 ARG A C 1
ATOM 752 O O . ARG A 1 96 ? 1.419 -9.092 16.432 1.00 81.56 96 ARG A O 1
ATOM 759 N N . GLN A 1 97 ? -0.341 -7.980 17.271 1.00 79.25 97 GLN A N 1
ATOM 760 C CA . GLN A 1 97 ? -1.353 -8.879 16.716 1.00 79.25 97 GLN A CA 1
ATOM 761 C C . GLN A 1 97 ? -1.496 -8.731 15.190 1.00 79.25 97 GLN A C 1
ATOM 763 O O . GLN A 1 97 ? -1.781 -9.712 14.509 1.00 79.25 97 GLN A O 1
ATOM 768 N N . TYR A 1 98 ? -1.246 -7.541 14.639 1.00 85.75 98 TYR A N 1
ATOM 769 C CA . TYR A 1 98 ? -1.549 -7.217 13.236 1.00 85.75 98 TYR A CA 1
ATOM 770 C C . TYR A 1 98 ? -0.305 -7.034 12.377 1.00 85.75 98 TYR A C 1
ATOM 772 O O . TYR A 1 98 ? -0.380 -7.128 11.151 1.00 85.75 98 TYR A O 1
ATOM 780 N N . SER A 1 99 ? 0.864 -6.907 13.007 1.00 91.19 99 SER A N 1
ATOM 781 C CA . SER A 1 99 ? 2.146 -7.025 12.317 1.00 91.19 99 SER A CA 1
ATOM 782 C C . SER A 1 99 ? 2.239 -8.335 11.529 1.00 91.19 99 SER A C 1
ATOM 784 O O . SER A 1 99 ? 2.746 -8.331 10.412 1.00 91.19 99 SER A O 1
ATOM 786 N N . ALA A 1 100 ? 1.673 -9.433 12.046 1.00 90.75 100 ALA A N 1
ATOM 787 C CA . ALA A 1 100 ? 1.606 -10.714 11.348 1.00 90.75 100 ALA A CA 1
ATOM 788 C C . ALA A 1 100 ? 0.809 -10.631 10.034 1.00 90.75 100 ALA A C 1
ATOM 790 O O . ALA A 1 100 ? 1.264 -11.159 9.021 1.00 90.75 100 ALA A O 1
ATOM 791 N N . VAL A 1 101 ? -0.329 -9.925 10.024 1.00 91.75 101 VAL A N 1
ATOM 792 C CA . VAL A 1 101 ? -1.159 -9.721 8.822 1.00 91.75 101 VAL A CA 1
ATOM 793 C C . VAL A 1 101 ? -0.394 -8.908 7.783 1.00 91.75 101 VAL A C 1
ATOM 795 O O . VAL A 1 101 ? -0.253 -9.348 6.642 1.00 91.75 101 VAL A O 1
ATOM 798 N N . VAL A 1 102 ? 0.168 -7.762 8.186 1.00 95.12 102 VAL A N 1
ATOM 799 C CA . VAL A 1 102 ? 0.946 -6.902 7.281 1.00 95.12 102 VAL A CA 1
ATOM 800 C C . VAL A 1 102 ? 2.151 -7.650 6.720 1.00 95.12 102 VAL A C 1
ATOM 802 O O . VAL A 1 102 ? 2.392 -7.626 5.516 1.00 95.12 102 VAL A O 1
ATOM 805 N N . ASN A 1 103 ? 2.902 -8.345 7.574 1.00 94.94 103 ASN A N 1
ATOM 806 C CA . ASN A 1 103 ? 4.103 -9.065 7.161 1.00 94.94 103 ASN A CA 1
ATOM 807 C C . ASN A 1 103 ? 3.776 -10.256 6.261 1.00 94.94 103 ASN A C 1
ATOM 809 O O . ASN A 1 103 ? 4.506 -10.497 5.305 1.00 94.94 103 ASN A O 1
ATOM 813 N N . SER A 1 104 ? 2.679 -10.970 6.523 1.00 94.75 104 SER A N 1
ATOM 814 C CA . SER A 1 104 ? 2.224 -12.067 5.668 1.00 94.75 104 SER A CA 1
ATOM 815 C C . SER A 1 104 ? 1.809 -11.563 4.284 1.00 94.75 104 SER A C 1
ATOM 817 O O . SER A 1 104 ? 2.263 -12.110 3.278 1.00 94.75 104 SER A O 1
ATOM 819 N N . ALA A 1 105 ? 1.027 -10.479 4.219 1.00 96.19 105 ALA A N 1
ATOM 820 C CA . ALA A 1 105 ? 0.633 -9.863 2.954 1.00 96.19 105 ALA A CA 1
ATO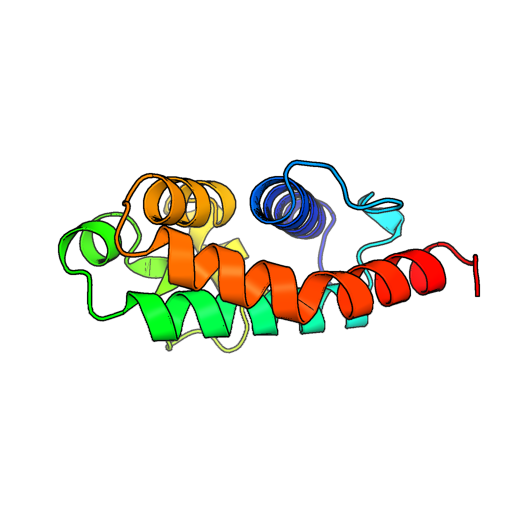M 821 C C . ALA A 1 105 ? 1.855 -9.345 2.176 1.00 96.19 105 ALA A C 1
ATOM 823 O O . ALA A 1 105 ? 2.035 -9.694 1.011 1.00 96.19 105 ALA A O 1
ATOM 824 N N . ALA A 1 106 ? 2.742 -8.589 2.830 1.00 96.88 106 ALA A N 1
ATOM 825 C CA . ALA A 1 106 ? 3.960 -8.069 2.211 1.00 96.88 106 ALA A CA 1
ATOM 826 C C . ALA A 1 106 ? 4.883 -9.194 1.713 1.00 96.88 106 ALA A C 1
ATOM 828 O O . ALA A 1 106 ? 5.430 -9.108 0.615 1.00 96.88 106 ALA A O 1
ATOM 829 N N . LEU A 1 107 ? 5.053 -10.270 2.488 1.00 96.50 107 LEU A N 1
ATOM 830 C CA . LEU A 1 107 ? 5.878 -11.407 2.082 1.00 96.50 107 LEU A CA 1
ATOM 831 C C . LEU A 1 107 ? 5.296 -12.107 0.848 1.00 96.50 107 LEU A C 1
ATOM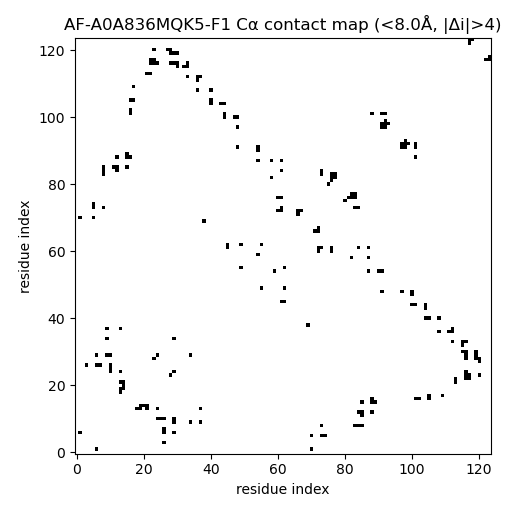 833 O O . LEU A 1 107 ? 6.038 -12.378 -0.093 1.00 96.50 107 LEU A O 1
ATOM 837 N N . GLY A 1 108 ? 3.982 -12.348 0.826 1.00 96.62 108 GLY A N 1
ATOM 838 C CA . GLY A 1 108 ? 3.309 -13.041 -0.277 1.00 96.62 108 GLY A CA 1
ATOM 839 C C . GLY A 1 108 ? 3.390 -12.314 -1.622 1.00 96.62 108 GLY A C 1
ATOM 840 O O . GLY A 1 108 ? 3.303 -12.957 -2.663 1.00 96.62 108 GLY A O 1
ATOM 841 N N . TYR A 1 109 ? 3.597 -10.996 -1.606 1.00 97.81 109 TYR A N 1
ATOM 842 C CA . TYR A 1 109 ? 3.658 -10.160 -2.808 1.00 97.81 109 TYR A CA 1
ATOM 843 C C . TYR A 1 109 ? 5.040 -9.583 -3.108 1.00 97.81 109 TYR A C 1
ATOM 845 O O . TYR A 1 109 ? 5.199 -8.906 -4.122 1.00 97.81 109 TYR A O 1
ATOM 853 N N . LYS A 1 110 ? 6.058 -9.871 -2.285 1.00 97.12 110 LYS A N 1
ATOM 854 C CA . LYS A 1 110 ? 7.399 -9.302 -2.471 1.00 97.12 110 LYS A CA 1
ATOM 855 C C . LYS A 1 110 ? 7.958 -9.591 -3.867 1.00 97.12 110 LYS A C 1
ATOM 857 O O . LYS A 1 110 ? 8.356 -8.667 -4.567 1.00 97.12 110 LYS A O 1
ATOM 862 N N . SER A 1 111 ? 7.975 -10.858 -4.281 1.00 97.31 111 SER A N 1
ATOM 863 C CA . SER A 1 111 ? 8.544 -11.236 -5.580 1.00 97.31 111 SER A CA 1
ATOM 864 C C . SER A 1 111 ? 7.726 -10.719 -6.770 1.00 97.31 111 SER A C 1
ATOM 866 O O . SER A 1 111 ? 8.335 -10.097 -7.637 1.00 97.31 111 SER A O 1
ATOM 868 N N . PRO A 1 112 ? 6.385 -10.885 -6.823 1.00 97.94 112 PRO A N 1
ATOM 869 C CA . PRO A 1 112 ? 5.577 -10.313 -7.903 1.00 97.94 112 PRO A CA 1
ATOM 870 C C . PRO A 1 112 ? 5.777 -8.806 -8.083 1.00 97.94 112 PRO A C 1
ATOM 872 O O . PRO A 1 112 ? 5.968 -8.342 -9.202 1.00 97.94 112 PRO A O 1
ATOM 875 N N . VAL A 1 113 ? 5.794 -8.043 -6.984 1.00 98.06 113 VAL A N 1
ATOM 876 C CA . VAL A 1 113 ? 6.003 -6.589 -7.047 1.00 98.06 113 VAL A CA 1
ATOM 877 C C . VAL A 1 113 ? 7.413 -6.262 -7.537 1.00 98.06 113 VAL A C 1
ATOM 879 O O . VAL A 1 113 ? 7.573 -5.367 -8.361 1.00 98.06 113 VAL A O 1
ATOM 882 N N . GLN A 1 114 ? 8.441 -6.985 -7.078 1.00 98.12 114 GLN A N 1
ATOM 883 C CA . GLN A 1 114 ? 9.816 -6.741 -7.528 1.00 98.12 114 GLN A CA 1
ATOM 884 C C . GLN A 1 114 ? 9.990 -7.019 -9.026 1.00 98.12 114 GLN A C 1
ATOM 886 O O . GLN A 1 114 ? 10.703 -6.278 -9.698 1.00 98.12 114 GLN A O 1
ATOM 891 N N . ILE A 1 115 ? 9.336 -8.063 -9.540 1.00 98.00 115 ILE A N 1
ATOM 892 C CA . ILE A 1 115 ? 9.330 -8.400 -10.968 1.00 98.00 115 ILE A CA 1
ATOM 893 C C . ILE A 1 115 ? 8.670 -7.274 -11.767 1.00 98.00 115 ILE A C 1
ATOM 895 O O . ILE A 1 115 ? 9.301 -6.740 -12.674 1.00 98.00 115 ILE A O 1
ATOM 899 N N . ALA A 1 116 ? 7.473 -6.838 -11.366 1.00 98.00 116 ALA A N 1
ATOM 900 C CA . ALA A 1 116 ? 6.763 -5.754 -12.044 1.00 98.00 116 ALA A CA 1
ATOM 901 C C . ALA A 1 116 ? 7.561 -4.434 -12.053 1.00 98.00 116 ALA A C 1
ATOM 903 O O . ALA A 1 116 ? 7.551 -3.699 -13.038 1.00 98.00 116 ALA A O 1
ATOM 904 N N . LEU A 1 117 ? 8.297 -4.139 -10.974 1.00 97.94 117 LEU A N 1
ATOM 905 C CA . LEU A 1 117 ? 9.189 -2.977 -10.906 1.00 97.94 117 LEU A CA 1
ATOM 906 C C . LEU A 1 117 ? 10.375 -3.083 -11.876 1.00 97.94 117 LEU A C 1
ATOM 908 O O . LEU A 1 117 ? 10.788 -2.075 -12.445 1.00 97.94 117 LEU A O 1
ATOM 912 N N . TYR A 1 118 ? 10.930 -4.280 -12.069 1.00 98.25 118 TYR A N 1
ATOM 913 C CA . TYR A 1 118 ? 12.011 -4.509 -13.030 1.00 98.25 118 TYR A CA 1
ATOM 914 C C . TYR A 1 118 ? 11.536 -4.436 -14.480 1.00 98.25 118 TYR A C 1
ATOM 916 O O . TYR A 1 118 ? 12.227 -3.833 -15.298 1.00 98.25 118 TYR A O 1
ATOM 924 N N . GLU A 1 119 ? 10.363 -4.993 -14.786 1.00 96.88 119 GLU A N 1
ATOM 925 C CA . GLU A 1 119 ? 9.726 -4.874 -16.104 1.00 96.88 119 GLU A CA 1
ATOM 926 C C . GLU A 1 119 ? 9.462 -3.402 -16.444 1.00 96.88 119 GLU A C 1
ATOM 928 O O . GLU A 1 119 ? 9.868 -2.921 -17.500 1.00 96.88 119 GLU A O 1
ATOM 933 N N . ALA A 1 120 ? 8.880 -2.640 -15.510 1.00 96.12 120 ALA A N 1
ATOM 934 C CA . ALA A 1 120 ? 8.635 -1.209 -15.698 1.00 96.12 120 ALA A CA 1
ATOM 935 C C . ALA A 1 120 ? 9.927 -0.398 -15.914 1.00 96.12 120 ALA A C 1
ATOM 937 O O . ALA A 1 120 ? 9.913 0.604 -16.627 1.00 96.12 120 ALA A O 1
ATOM 938 N N . ALA A 1 121 ? 11.040 -0.840 -15.324 1.00 96.06 121 ALA A N 1
ATOM 939 C CA . ALA A 1 121 ? 12.355 -0.225 -15.477 1.00 96.06 121 ALA A CA 1
ATOM 940 C C . ALA A 1 121 ? 13.141 -0.719 -16.712 1.00 96.06 121 ALA A C 1
ATOM 942 O O . ALA A 1 121 ? 14.243 -0.228 -16.959 1.00 96.06 121 ALA A O 1
ATOM 943 N N . GLY A 1 122 ? 12.603 -1.671 -17.484 1.00 94.56 122 GLY A N 1
ATOM 944 C CA . GLY A 1 122 ? 13.224 -2.194 -18.706 1.00 94.56 122 GLY A CA 1
ATOM 945 C C . GLY A 1 122 ? 14.350 -3.209 -18.481 1.00 94.56 122 GLY A C 1
ATOM 946 O O . GLY A 1 122 ? 15.229 -3.340 -19.331 1.00 94.56 122 GLY A O 1
ATOM 947 N N . PHE A 1 123 ? 14.362 -3.908 -17.342 1.00 88.81 123 PHE A N 1
ATOM 948 C CA . PHE A 1 123 ? 15.328 -4.984 -17.070 1.00 88.81 123 PHE A CA 1
ATOM 949 C C . PHE A 1 123 ? 14.896 -6.362 -17.606 1.00 88.81 123 PHE A C 1
ATOM 951 O O . PHE A 1 123 ? 15.710 -7.288 -17.590 1.00 88.81 123 PHE A O 1
ATOM 958 N N . MET A 1 124 ? 13.645 -6.502 -18.056 1.00 73.31 124 MET A N 1
ATOM 959 C CA . MET A 1 124 ? 13.047 -7.705 -18.656 1.00 73.31 124 MET A CA 1
ATOM 960 C C . MET A 1 124 ? 12.330 -7.326 -19.947 1.00 73.31 124 MET A C 1
ATOM 962 O O . MET A 1 124 ? 12.462 -8.101 -20.920 1.00 73.31 124 MET A O 1
#

pLDDT: mean 92.08, std 7.2, range [59.69, 98.25]

Foldseek 3Di:
DADLVLLVLLLLLLCLLVVPPAPLSHSQLCDPQLQVLSQQLLVQLLVLCVVDPVLCVVPVLSNDPPDPGVSRSQVCCCVPPVDGVSVSLVVLCVDPVRVCSSNVSSVVRVVVSSVSSCVSVVVD

Radius of gyration: 13.8 Å; Cα contacts (8 Å, |Δi|>4): 122; chains: 1; bounding box: 33×29×36 Å

Mean predicted aligned error: 3.53 Å

Sequence (124 aa):
MINNQLKSEYVKIINTLWSGSMQCNSIENISDDVIRLIDEVLTKIRDGSTAMIGVHAVFEIFYSKIYSSWAELIKVALDTADAHASDWIGVLRGNRQYSAVVNSAALGYKSPVQIALYEAAGFM

Secondary structure (DSSP, 8-state):
---HHHHHHHHHHHHHHHTT--SS-SGGG--HHHHHHHHHHHHHHHHHHTT-HHHHHHSGGGG---SS-HHHHHHHHHHHH---HHHHHHHHHHSHHHHHHHHHHHHHHHHHHHHHHHHHTT--

Organism: NCBI:txid2946699

Solvent-accessible surface area (backbone atoms only — not comparable to full-atom values): 7011 Å² total; per-residue (Å²): 134,86,52,72,70,61,34,46,51,54,35,47,36,52,32,59,66,50,73,60,71,65,63,60,62,48,61,86,21,62,39,73,67,36,49,54,52,49,48,52,37,53,48,52,33,39,69,72,48,64,87,35,67,74,60,40,72,78,42,43,72,76,69,56,78,86,56,94,43,61,70,57,43,50,51,50,31,44,78,74,66,73,44,52,71,40,56,52,52,50,56,40,50,73,34,81,84,41,26,57,45,48,50,51,36,40,60,76,42,46,64,65,43,46,49,40,14,35,48,54,66,67,77,109